Protein AF-A0A231GUL0-F1 (afdb_monomer)

Sequence (137 aa):
MRSQREQYVEVINELDRVGQAPTAAELEPLCERTARLDDELTAVTDRGERHELDKLSREANTLLRNAYARGRIALDVADAARAREIHDALYPNHLSPHRLPTNNHPERGGPINAFALAARREREELERPGPWDGFDR

Secondary structure (DSSP, 8-state):
---HHHHHHHHHHHHHH--SS--HHHHHHHHHHHHHHHHHHHT---HHHHHHHHHHHHHHHHHHHHHHHHHHHHHHHHHHHHHHHHHHHH-TTSPPP-PPPP--PPPTT--HHHHHHHHHHHHHHHSS---------

Organism: NCBI:txid85688

Foldseek 3Di:
DDDLVVLLVVLLVLLVVQDQADDPVSLVVSLVSLVVSVVVLVVDPDPVVSVVSVVSSVSSVVSSLVSVVSNVQVVLVVVLVVQQVVCCVVPVPDDGDDDDRPPPPPDPDDDVVVVVVVVVVVVVVVPPPDPPPDDDD

Mean predicted aligned error: 12.35 Å

pLDDT: mean 75.82, std 19.48, range [35.62, 96.06]

Nearest PDB structures (foldseek):
  5t2a-assembly1_i  TM=3.191E-01  e=3.077E+00  Leishmania donovani

Solvent-accessible surface area (backbone atoms only — not comparable to full-atom values): 8244 Å² total; per-residue (Å²): 135,83,53,73,65,58,53,44,52,49,52,36,57,50,53,72,68,53,62,76,64,45,50,69,82,71,44,49,65,54,51,54,52,50,51,53,52,55,58,55,50,72,72,52,78,52,66,68,61,37,52,57,47,52,52,46,50,54,51,37,54,50,47,50,52,53,46,51,53,33,18,50,52,45,50,50,52,49,52,52,50,52,53,34,56,53,42,39,73,76,35,77,91,50,84,64,80,85,73,72,79,75,86,77,68,78,72,97,78,71,63,67,67,59,53,56,50,45,57,51,47,53,51,52,59,72,67,42,80,69,85,80,76,82,84,85,135

Structure (mmCIF, N/CA/C/O backbone):
data_AF-A0A231GUL0-F1
#
_entry.id   AF-A0A231GUL0-F1
#
loop_
_atom_site.group_PDB
_atom_site.id
_atom_site.type_symbol
_atom_site.label_atom_id
_atom_site.label_alt_id
_atom_site.label_comp_id
_atom_site.label_asym_id
_atom_site.label_entity_id
_atom_site.label_seq_id
_atom_site.pdbx_PDB_ins_code
_atom_site.Cartn_x
_atom_site.Cartn_y
_atom_site.Cartn_z
_atom_site.occupancy
_atom_site.B_iso_or_equiv
_atom_site.auth_seq_id
_atom_site.auth_comp_id
_atom_site.auth_asym_id
_atom_site.auth_atom_id
_atom_site.pdbx_PDB_model_num
ATOM 1 N N . MET A 1 1 ? -20.357 11.978 10.701 1.00 62.34 1 MET A N 1
ATOM 2 C CA . MET A 1 1 ? -18.972 11.457 10.643 1.00 62.34 1 MET A CA 1
ATOM 3 C C . MET A 1 1 ? -19.063 9.966 10.364 1.00 62.34 1 MET A C 1
ATOM 5 O O . MET A 1 1 ? -19.974 9.353 10.905 1.00 62.34 1 MET A O 1
ATOM 9 N N . ARG A 1 2 ? -18.221 9.418 9.479 1.00 79.81 2 ARG A N 1
ATOM 10 C CA . ARG A 1 2 ? -18.205 7.973 9.181 1.00 79.81 2 ARG A CA 1
ATOM 11 C C . ARG A 1 2 ? -17.514 7.225 10.320 1.00 79.81 2 ARG A C 1
ATOM 13 O O . ARG A 1 2 ? -16.606 7.783 10.936 1.00 79.81 2 ARG A O 1
ATOM 20 N N . SER A 1 3 ? -17.920 5.990 10.586 1.00 91.25 3 SER A N 1
ATOM 21 C CA . SER A 1 3 ? -17.253 5.148 11.585 1.00 91.25 3 SER A CA 1
ATOM 22 C C . SER A 1 3 ? -15.842 4.763 11.127 1.00 91.25 3 SER A C 1
ATOM 24 O O . SER A 1 3 ? -15.564 4.691 9.929 1.00 91.25 3 SER A O 1
ATOM 26 N N . GLN A 1 4 ? -14.934 4.500 12.070 1.00 91.62 4 GLN A N 1
ATOM 27 C CA . GLN A 1 4 ? -13.567 4.061 11.753 1.00 91.62 4 GLN A CA 1
ATOM 28 C C . GLN A 1 4 ? -13.570 2.746 10.954 1.00 91.62 4 GLN A C 1
ATOM 30 O O . GLN A 1 4 ? -12.799 2.571 10.015 1.00 91.62 4 GLN A O 1
ATOM 35 N N . ARG A 1 5 ? -14.521 1.855 11.262 1.00 93.69 5 ARG A N 1
ATOM 36 C CA . ARG A 1 5 ? -14.763 0.614 10.520 1.00 93.69 5 ARG A CA 1
ATOM 37 C C . ARG A 1 5 ? -15.070 0.866 9.044 1.00 93.69 5 ARG A C 1
ATOM 39 O O . ARG A 1 5 ? -14.469 0.233 8.184 1.00 93.69 5 ARG A O 1
ATOM 46 N N . GLU A 1 6 ? -16.000 1.773 8.748 1.00 94.81 6 GLU A N 1
ATOM 47 C CA . GLU A 1 6 ? -16.353 2.121 7.364 1.00 94.81 6 GLU A 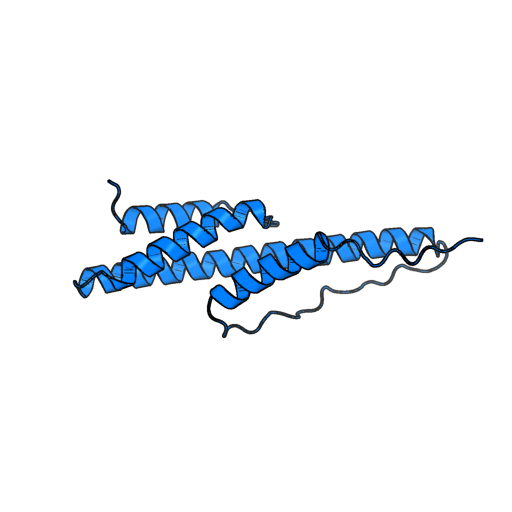CA 1
ATOM 48 C C . GLU A 1 6 ? -15.159 2.712 6.612 1.00 94.81 6 GLU A C 1
ATOM 50 O O . GLU A 1 6 ? -14.972 2.404 5.439 1.00 94.81 6 GLU A O 1
ATOM 55 N N . GLN A 1 7 ? -14.327 3.506 7.292 1.00 95.25 7 GLN A N 1
ATOM 56 C CA . GLN A 1 7 ? -13.124 4.086 6.693 1.00 95.25 7 GLN A CA 1
ATOM 57 C C . GLN A 1 7 ? -12.082 3.015 6.336 1.00 95.25 7 GLN A C 1
ATOM 59 O O . GLN A 1 7 ? -11.533 3.056 5.238 1.00 95.25 7 GLN A O 1
ATOM 64 N N . TYR A 1 8 ? -11.850 2.016 7.197 1.00 95.06 8 TYR A N 1
ATOM 65 C CA . TYR A 1 8 ? -10.987 0.884 6.834 1.00 95.06 8 TYR A CA 1
ATOM 66 C C . TYR A 1 8 ? -11.541 0.089 5.648 1.00 95.06 8 TYR A C 1
ATOM 68 O O . TYR A 1 8 ? -10.793 -0.262 4.740 1.00 95.06 8 TYR A O 1
ATOM 76 N N . VAL A 1 9 ? -12.849 -0.179 5.632 1.00 95.69 9 VAL A N 1
ATOM 77 C CA . VAL A 1 9 ? -13.498 -0.905 4.528 1.00 95.69 9 VAL A CA 1
ATOM 78 C C . VAL A 1 9 ? -13.368 -0.140 3.207 1.00 95.69 9 VAL A C 1
ATOM 80 O O . VAL A 1 9 ? -13.145 -0.744 2.161 1.00 95.69 9 VAL A O 1
ATOM 83 N N . GLU A 1 10 ? -13.478 1.185 3.227 1.00 96.06 10 GLU A N 1
ATOM 84 C CA . GLU A 1 10 ? -13.255 2.034 2.053 1.00 96.06 10 GLU A CA 1
ATOM 85 C C . GLU A 1 10 ? -11.809 1.944 1.551 1.00 96.06 10 GLU A C 1
ATOM 87 O O . GLU A 1 10 ? -11.597 1.695 0.365 1.00 96.06 10 GLU A O 1
ATOM 92 N N . VAL A 1 11 ? -10.824 2.038 2.450 1.00 94.94 11 VAL A N 1
ATOM 93 C CA . VAL A 1 11 ? -9.402 1.868 2.111 1.00 94.94 11 VAL A CA 1
ATOM 94 C C . VAL A 1 11 ? -9.135 0.496 1.485 1.00 94.94 11 VAL A C 1
ATOM 96 O O . VAL A 1 11 ? -8.462 0.422 0.460 1.00 94.94 11 VAL A O 1
ATOM 99 N N . ILE A 1 12 ? -9.685 -0.577 2.060 1.00 95.12 12 ILE A N 1
ATOM 100 C CA . ILE A 1 12 ? -9.565 -1.945 1.530 1.00 95.12 12 ILE A CA 1
ATOM 101 C C . ILE A 1 12 ? -10.147 -2.027 0.115 1.00 95.12 12 ILE A C 1
ATOM 103 O O . ILE A 1 12 ? -9.470 -2.472 -0.808 1.00 95.12 12 ILE A O 1
ATOM 107 N N . ASN A 1 13 ? -11.367 -1.522 -0.082 1.00 95.31 13 ASN A N 1
ATOM 108 C CA . ASN A 1 13 ? -12.020 -1.525 -1.391 1.00 95.31 13 ASN A CA 1
ATOM 109 C C . ASN A 1 13 ? -11.251 -0.713 -2.440 1.00 95.31 13 ASN A C 1
ATOM 111 O O . ASN A 1 13 ? -11.258 -1.060 -3.621 1.00 95.31 13 ASN A O 1
ATOM 115 N N . GLU A 1 14 ? -10.631 0.395 -2.040 1.00 94.19 14 GLU A N 1
ATOM 116 C CA . GLU A 1 14 ? -9.782 1.178 -2.932 1.00 94.19 14 GLU A CA 1
ATOM 117 C C . GLU A 1 14 ? -8.504 0.417 -3.284 1.00 94.19 14 GLU A C 1
ATOM 119 O O . GLU A 1 14 ? -8.177 0.331 -4.465 1.00 94.19 14 GLU A O 1
ATOM 124 N N . LEU A 1 15 ? -7.840 -0.209 -2.308 1.00 91.31 15 LEU A N 1
ATOM 125 C CA . LEU A 1 15 ? -6.649 -1.035 -2.530 1.00 91.31 15 LEU A CA 1
ATOM 126 C C . LEU A 1 15 ? -6.913 -2.239 -3.440 1.00 91.31 15 LEU A C 1
ATOM 128 O O . LEU A 1 15 ? -6.060 -2.576 -4.260 1.00 91.31 15 LEU A O 1
ATOM 132 N N . ASP A 1 16 ? -8.092 -2.850 -3.357 1.00 89.94 16 ASP A N 1
ATOM 133 C CA . ASP A 1 16 ? -8.497 -3.937 -4.256 1.00 89.94 16 ASP A CA 1
ATOM 134 C C . ASP A 1 16 ? -8.687 -3.473 -5.704 1.00 89.94 16 ASP A C 1
ATOM 136 O O . ASP A 1 16 ? -8.494 -4.242 -6.648 1.00 89.94 16 ASP A O 1
ATOM 140 N N . ARG A 1 17 ? -9.040 -2.200 -5.906 1.00 91.62 17 ARG A N 1
ATOM 141 C CA . ARG A 1 17 ? -9.177 -1.598 -7.242 1.00 91.62 17 ARG A CA 1
ATOM 142 C C . ARG A 1 17 ? -7.847 -1.135 -7.817 1.00 91.62 17 ARG A C 1
ATOM 144 O O . ARG A 1 17 ? -7.777 -0.840 -9.011 1.00 91.62 17 ARG A O 1
ATOM 151 N N . VAL A 1 18 ? -6.797 -1.084 -7.001 1.00 88.38 18 VAL A N 1
ATOM 152 C CA . VAL A 1 18 ? -5.457 -0.742 -7.460 1.00 88.38 18 VAL A CA 1
ATOM 153 C C . VAL A 1 18 ? -4.940 -1.848 -8.390 1.00 88.38 18 VAL A C 1
ATOM 155 O O . VAL A 1 18 ? -4.802 -3.019 -8.010 1.00 88.38 18 VAL A O 1
ATOM 158 N N . GLY A 1 19 ? -4.660 -1.451 -9.635 1.00 84.19 19 GLY A N 1
ATOM 159 C CA . GLY A 1 19 ? -4.254 -2.329 -10.730 1.00 84.19 19 GLY A CA 1
ATOM 160 C C . GLY A 1 19 ? -2.906 -3.032 -10.527 1.00 84.19 19 GLY A C 1
ATOM 161 O O . GLY A 1 19 ? -2.319 -3.039 -9.449 1.00 84.19 19 GLY A O 1
ATOM 162 N N . GLN A 1 20 ? -2.402 -3.672 -11.586 1.00 82.38 20 GLN A N 1
ATOM 163 C CA . GLN A 1 20 ? -1.183 -4.497 -11.519 1.00 82.38 20 GLN A CA 1
ATOM 164 C C . GLN A 1 20 ? 0.128 -3.698 -11.510 1.00 82.38 20 GLN A C 1
ATOM 166 O O . GLN A 1 20 ? 1.157 -4.244 -11.128 1.00 82.38 20 GLN A O 1
ATOM 171 N N . ALA A 1 21 ? 0.098 -2.427 -11.907 1.00 85.38 21 ALA A N 1
ATOM 172 C CA . ALA A 1 21 ? 1.266 -1.549 -11.940 1.00 85.38 21 ALA A CA 1
ATOM 173 C C . ALA A 1 21 ? 0.950 -0.216 -11.243 1.00 85.38 21 ALA A C 1
ATOM 175 O O . ALA A 1 21 ? 0.864 0.813 -11.911 1.00 85.38 21 ALA A O 1
ATOM 176 N N . PRO A 1 22 ? 0.698 -0.232 -9.923 1.00 86.25 22 PRO A N 1
ATOM 177 C CA . PRO A 1 22 ? 0.396 0.990 -9.201 1.00 86.25 22 PRO A CA 1
ATOM 178 C C . PRO A 1 22 ? 1.586 1.928 -9.134 1.00 86.25 22 PRO A C 1
ATOM 180 O O . PRO A 1 22 ? 2.724 1.508 -8.914 1.00 86.25 22 PRO A O 1
ATOM 183 N N . THR A 1 23 ? 1.289 3.210 -9.256 1.00 85.75 23 THR A N 1
ATOM 184 C CA . THR A 1 23 ? 2.251 4.289 -9.070 1.00 85.75 23 THR A CA 1
ATOM 185 C C . THR A 1 23 ? 2.327 4.708 -7.604 1.00 85.75 23 THR A C 1
ATOM 187 O O . THR A 1 23 ? 1.383 4.539 -6.831 1.00 85.75 23 THR A O 1
ATOM 190 N N . ALA A 1 24 ? 3.448 5.318 -7.212 1.00 81.69 24 ALA A N 1
ATOM 191 C CA . ALA A 1 24 ? 3.595 5.880 -5.870 1.00 81.69 24 ALA A CA 1
ATOM 192 C C . ALA A 1 24 ? 2.509 6.927 -5.559 1.00 81.69 24 ALA A C 1
ATOM 194 O O . ALA A 1 24 ? 1.977 6.935 -4.454 1.00 81.69 24 ALA A O 1
ATOM 195 N N . ALA A 1 25 ? 2.125 7.742 -6.548 1.00 84.56 25 ALA A N 1
ATOM 196 C CA . ALA A 1 25 ? 1.091 8.768 -6.403 1.00 84.56 25 ALA A CA 1
ATOM 197 C C . ALA A 1 25 ? -0.306 8.185 -6.118 1.00 84.56 25 ALA A C 1
ATOM 199 O O . ALA A 1 25 ? -1.101 8.807 -5.419 1.00 84.56 25 ALA A O 1
ATOM 200 N N . GLU A 1 26 ? -0.609 6.989 -6.630 1.00 87.12 26 GLU A N 1
ATOM 201 C CA . GLU A 1 26 ? -1.866 6.291 -6.330 1.00 87.12 26 GLU A CA 1
ATOM 202 C C . GLU A 1 26 ? -1.857 5.662 -4.929 1.00 87.12 26 GLU A C 1
ATOM 204 O O . GLU A 1 26 ? -2.902 5.578 -4.287 1.00 87.12 26 GLU A O 1
ATOM 209 N N . LEU A 1 27 ? -0.691 5.226 -4.441 1.00 88.81 27 LEU A N 1
ATOM 210 C CA . LEU A 1 27 ? -0.558 4.551 -3.145 1.00 88.81 27 LEU A CA 1
ATOM 211 C C . LEU A 1 27 ? -0.376 5.512 -1.966 1.00 88.81 27 LEU A C 1
ATOM 213 O O . LEU A 1 27 ? -0.846 5.207 -0.872 1.00 88.81 27 LEU A O 1
ATOM 217 N N . GLU A 1 28 ? 0.274 6.658 -2.167 1.00 88.62 28 GLU A N 1
ATOM 218 C CA . GLU A 1 28 ? 0.540 7.678 -1.140 1.00 88.62 28 GLU A CA 1
ATOM 219 C C . GLU A 1 28 ? -0.711 8.065 -0.322 1.00 88.62 28 GLU A C 1
ATOM 221 O O . GLU A 1 28 ? -0.685 7.890 0.901 1.00 88.62 28 GLU A O 1
ATOM 226 N N . PRO A 1 29 ? -1.853 8.455 -0.928 1.00 90.00 29 PRO A N 1
ATOM 227 C CA . PRO A 1 29 ? -3.048 8.797 -0.153 1.00 90.00 29 PRO A CA 1
ATOM 228 C C . PRO A 1 29 ? -3.651 7.591 0.589 1.00 90.00 29 PRO A C 1
ATOM 230 O O . PRO A 1 29 ? -4.284 7.747 1.636 1.00 90.00 29 PRO A O 1
ATOM 233 N N . LEU A 1 30 ? -3.468 6.367 0.082 1.00 91.81 30 LEU A N 1
ATOM 234 C CA . LEU A 1 30 ? -3.932 5.144 0.748 1.00 91.81 30 LEU A CA 1
ATOM 235 C C . LEU A 1 30 ? -3.072 4.842 1.982 1.00 91.81 30 LEU A C 1
ATOM 237 O O . LEU A 1 30 ? -3.615 4.511 3.039 1.00 91.81 30 LEU A O 1
ATOM 241 N N . CYS A 1 31 ? -1.753 5.013 1.866 1.00 90.12 31 CYS A N 1
ATOM 242 C CA . CYS A 1 31 ? -0.805 4.899 2.972 1.00 90.12 31 CYS A CA 1
ATOM 243 C C . CYS A 1 31 ? -1.138 5.886 4.093 1.00 90.12 31 CYS A C 1
ATOM 245 O O . CYS A 1 31 ? -1.273 5.476 5.243 1.00 90.12 31 CYS A O 1
ATOM 247 N N . GLU A 1 32 ? -1.310 7.168 3.765 1.00 91.62 32 GLU A N 1
ATOM 248 C CA . GLU A 1 32 ? -1.587 8.216 4.754 1.00 91.62 32 GLU A CA 1
ATOM 249 C C . GLU A 1 32 ? -2.892 7.969 5.510 1.00 91.62 32 GLU A C 1
ATOM 251 O O . GLU A 1 32 ? -2.936 8.073 6.737 1.00 91.62 32 GLU A O 1
ATOM 256 N N . ARG A 1 33 ? -3.962 7.591 4.799 1.00 93.38 33 ARG A N 1
ATOM 257 C CA . ARG A 1 33 ? -5.243 7.271 5.44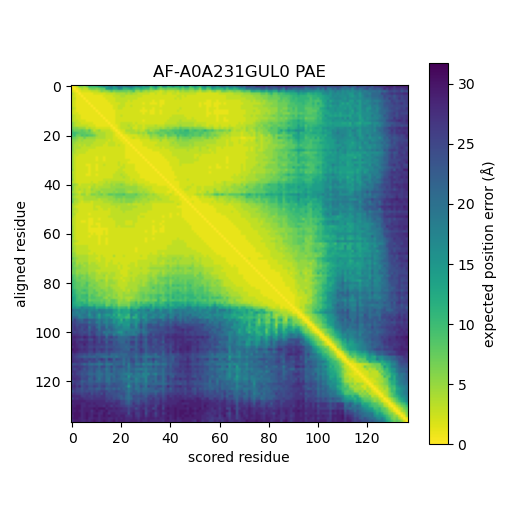3 1.00 93.38 33 ARG A CA 1
ATOM 258 C C . ARG A 1 33 ? -5.133 6.052 6.346 1.00 93.38 33 ARG A C 1
ATOM 260 O O . ARG A 1 33 ? -5.669 6.086 7.446 1.00 93.38 33 ARG A O 1
ATOM 267 N N . THR A 1 34 ? -4.435 5.005 5.909 1.00 91.31 34 THR A N 1
ATOM 268 C CA . THR A 1 34 ? -4.244 3.796 6.727 1.00 91.31 34 THR A CA 1
ATOM 269 C C . THR A 1 34 ? -3.441 4.116 7.984 1.00 91.31 34 THR A C 1
ATOM 271 O O . THR A 1 34 ? -3.860 3.741 9.071 1.00 91.31 34 THR A O 1
ATOM 274 N N . ALA A 1 35 ? -2.364 4.899 7.863 1.00 90.75 35 ALA A N 1
ATOM 275 C CA . ALA A 1 35 ? -1.570 5.343 9.006 1.00 90.75 35 ALA A CA 1
ATOM 276 C C . ALA A 1 35 ? -2.402 6.167 10.000 1.00 90.75 35 ALA A C 1
ATOM 278 O O . ALA A 1 35 ? -2.367 5.901 11.198 1.00 90.75 35 ALA A O 1
ATOM 279 N N . ARG A 1 36 ? -3.225 7.107 9.511 1.00 94.00 36 ARG A N 1
ATOM 280 C CA . ARG A 1 36 ? -4.125 7.882 10.377 1.00 94.00 36 ARG A CA 1
ATOM 281 C C . ARG A 1 36 ? -5.122 6.985 11.114 1.00 94.00 36 ARG A C 1
ATOM 283 O O . ARG A 1 36 ? -5.357 7.177 12.303 1.00 94.00 36 ARG A O 1
ATOM 290 N N . LEU A 1 37 ? -5.708 6.009 10.421 1.00 92.25 37 LEU A N 1
ATOM 291 C CA . LEU A 1 37 ? -6.650 5.070 11.028 1.00 92.25 37 LEU A CA 1
ATOM 292 C C . LEU A 1 37 ? -5.972 4.141 12.045 1.00 92.25 37 LEU A C 1
ATOM 294 O O . LEU A 1 37 ? -6.603 3.791 13.046 1.00 92.25 37 LEU A O 1
ATOM 298 N N . ASP A 1 38 ? -4.719 3.752 11.810 1.00 91.62 38 ASP A N 1
ATOM 299 C CA . ASP A 1 38 ? -3.911 2.953 12.736 1.00 91.62 38 ASP A CA 1
ATOM 300 C C . ASP A 1 38 ? -3.563 3.761 13.999 1.00 91.62 38 ASP A C 1
ATOM 302 O O . ASP A 1 38 ? -3.648 3.239 15.113 1.00 91.62 38 ASP A O 1
ATOM 306 N N . ASP A 1 39 ? -3.261 5.054 13.857 1.00 91.06 39 ASP A N 1
ATOM 307 C CA . ASP A 1 39 ? -3.056 5.958 14.993 1.00 91.06 39 ASP A CA 1
ATOM 308 C C . ASP A 1 39 ? -4.348 6.118 15.811 1.00 91.06 39 ASP A C 1
ATOM 310 O O . ASP A 1 39 ? -4.338 5.967 17.036 1.00 91.06 39 ASP A O 1
ATOM 314 N N . GLU A 1 40 ? -5.487 6.342 15.147 1.00 91.75 40 GLU A N 1
ATOM 315 C CA . GLU A 1 40 ? -6.808 6.430 15.787 1.00 91.75 40 GLU A CA 1
ATOM 316 C C . GLU A 1 40 ? -7.179 5.126 16.522 1.00 91.75 40 GLU A C 1
ATOM 318 O O . GLU A 1 40 ? -7.773 5.166 17.601 1.00 91.75 40 GLU A O 1
ATOM 323 N N . LEU A 1 41 ? -6.782 3.959 15.996 1.00 90.19 41 LEU A N 1
ATOM 324 C CA . LEU A 1 41 ? -7.026 2.650 16.617 1.00 90.19 41 LEU A CA 1
ATOM 325 C C . LEU A 1 41 ? -6.388 2.538 18.008 1.00 90.19 41 LEU A C 1
ATOM 327 O O . LEU A 1 41 ? -6.929 1.864 18.887 1.00 90.19 41 LEU A O 1
ATOM 331 N N . THR A 1 42 ? -5.254 3.206 18.238 1.00 89.00 42 THR A N 1
ATOM 332 C CA . THR A 1 42 ? -4.579 3.179 19.546 1.00 89.00 42 THR A CA 1
ATOM 333 C C . THR A 1 42 ? -5.406 3.827 20.657 1.00 89.00 42 THR A C 1
ATOM 335 O O . THR A 1 42 ? -5.254 3.450 21.822 1.00 89.00 42 THR A O 1
ATOM 338 N N . ALA A 1 43 ? -6.312 4.742 20.301 1.00 91.56 43 ALA A N 1
ATOM 339 C CA . ALA A 1 43 ? -7.193 5.440 21.230 1.00 91.56 43 ALA A CA 1
ATOM 340 C C . ALA A 1 43 ? -8.464 4.644 21.588 1.00 91.56 43 ALA A C 1
ATOM 342 O O . ALA A 1 43 ? -9.177 5.022 22.520 1.00 91.56 43 ALA A O 1
ATOM 343 N N . VAL A 1 44 ? -8.754 3.538 20.891 1.00 91.31 44 VAL A N 1
ATOM 344 C CA . VAL A 1 44 ? -9.943 2.710 21.143 1.00 91.31 44 VAL A CA 1
ATOM 345 C C . VAL A 1 44 ? -9.747 1.876 22.411 1.00 91.31 44 VAL A C 1
ATOM 347 O O . VAL A 1 44 ? -8.848 1.033 22.505 1.00 91.31 44 VAL A O 1
ATOM 350 N N . THR A 1 45 ? -10.603 2.110 23.406 1.00 89.88 45 THR A N 1
ATOM 351 C CA . THR A 1 45 ? -10.535 1.455 24.721 1.00 89.88 45 THR A CA 1
ATOM 352 C C . THR A 1 45 ? -11.390 0.195 24.811 1.00 89.88 45 THR A C 1
ATOM 354 O O . THR A 1 45 ? -11.045 -0.712 25.572 1.00 89.88 45 THR A O 1
ATOM 357 N N . ASP A 1 46 ? -12.469 0.101 24.027 1.00 95.31 46 ASP A N 1
ATOM 358 C CA . ASP A 1 46 ? -13.285 -1.108 23.973 1.00 95.31 46 ASP A CA 1
ATOM 359 C C . ASP A 1 46 ? -12.514 -2.250 23.303 1.00 95.31 46 ASP A C 1
ATOM 361 O O . ASP A 1 46 ? -12.019 -2.140 22.180 1.00 95.31 46 ASP A O 1
ATOM 365 N N . ARG A 1 47 ? -12.399 -3.379 24.007 1.00 92.44 47 ARG A N 1
ATOM 366 C CA . ARG A 1 47 ? -11.585 -4.510 23.552 1.00 92.44 47 ARG A CA 1
ATOM 367 C C . ARG A 1 47 ? -12.193 -5.216 22.341 1.00 92.44 47 ARG A C 1
ATOM 369 O O . ARG A 1 47 ? -11.435 -5.719 21.512 1.00 92.44 47 ARG A O 1
ATOM 376 N N . GLY A 1 48 ? -13.520 -5.306 22.268 1.00 93.06 48 GLY A N 1
ATOM 377 C CA . GLY A 1 48 ? -14.216 -5.988 21.178 1.00 93.06 48 GLY A CA 1
ATOM 378 C C . GLY A 1 48 ? -14.101 -5.194 19.884 1.00 93.06 48 GLY A C 1
ATOM 379 O O . GLY A 1 48 ? -13.654 -5.722 18.868 1.00 93.06 48 GLY A O 1
ATOM 380 N N . GLU A 1 49 ? -14.409 -3.905 19.953 1.00 92.62 49 GLU A N 1
ATOM 381 C CA . GLU A 1 49 ? -14.270 -2.958 18.853 1.00 92.62 49 GLU A CA 1
ATOM 382 C C . GLU A 1 49 ? -12.821 -2.866 18.377 1.00 92.62 49 GLU A C 1
ATOM 384 O O . GLU A 1 49 ? -12.551 -3.027 17.186 1.00 92.62 49 GLU A O 1
ATOM 389 N N . ARG A 1 50 ? -11.867 -2.716 19.303 1.00 93.19 50 ARG A N 1
ATOM 390 C CA . ARG A 1 50 ? -10.442 -2.692 18.965 1.00 93.19 50 ARG A CA 1
ATOM 391 C C . ARG A 1 50 ? -9.998 -3.965 18.253 1.00 93.19 50 ARG A C 1
ATOM 393 O O . ARG A 1 50 ? -9.203 -3.884 17.325 1.00 93.19 50 ARG A O 1
ATOM 400 N N . HIS A 1 51 ? -10.489 -5.134 18.665 1.00 93.75 51 HIS A N 1
ATOM 401 C CA . HIS A 1 51 ? -10.137 -6.393 18.011 1.00 93.75 51 HIS A CA 1
ATOM 402 C C . HIS A 1 51 ? -10.653 -6.469 16.569 1.00 93.75 51 HIS A C 1
ATOM 404 O O . HIS A 1 51 ? -9.934 -6.938 15.688 1.00 93.75 51 HIS A O 1
ATOM 410 N N . GLU A 1 52 ? -11.876 -6.006 16.314 1.00 94.19 52 GLU A N 1
ATOM 411 C CA . GLU A 1 52 ? -12.437 -5.975 14.960 1.00 94.19 52 GLU A CA 1
ATOM 412 C C . GLU A 1 52 ? -11.718 -4.960 14.064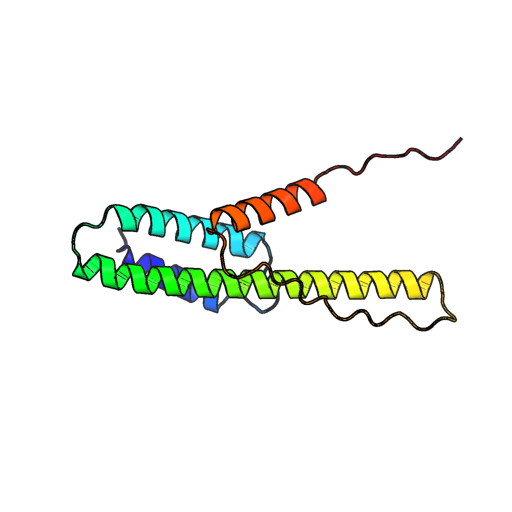 1.00 94.19 52 GLU A C 1
ATOM 414 O O . GLU A 1 52 ? -11.404 -5.264 12.913 1.00 94.19 52 GLU A O 1
ATOM 419 N N . LEU A 1 53 ? -11.383 -3.783 14.592 1.00 93.38 53 LEU A N 1
ATOM 420 C CA . LEU A 1 53 ? -10.613 -2.784 13.853 1.00 93.38 53 LEU A CA 1
ATOM 421 C C . LEU A 1 53 ? -9.166 -3.235 13.595 1.00 93.38 53 LEU A C 1
ATOM 423 O O . LEU A 1 53 ? -8.643 -2.986 12.514 1.00 93.38 53 LEU A O 1
ATOM 427 N N . ASP A 1 54 ? -8.539 -3.963 14.524 1.00 93.75 54 ASP A N 1
ATOM 428 C CA . ASP A 1 54 ? -7.199 -4.541 14.335 1.00 93.75 54 ASP A CA 1
ATOM 429 C C . ASP A 1 54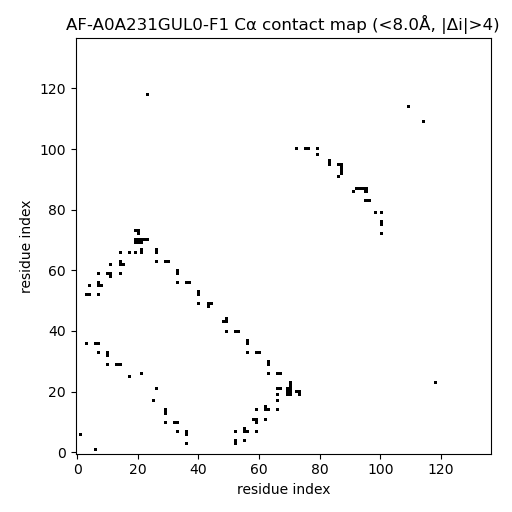 ? -7.169 -5.560 13.181 1.00 93.75 54 ASP A C 1
ATOM 431 O O . ASP A 1 54 ? -6.202 -5.616 12.422 1.00 93.75 54 ASP A O 1
ATOM 435 N N . LYS A 1 55 ? -8.245 -6.337 12.982 1.00 95.81 55 LYS A N 1
ATOM 436 C CA . LYS A 1 55 ? -8.361 -7.227 11.811 1.00 95.81 55 LYS A CA 1
ATOM 437 C C . LYS A 1 55 ? -8.371 -6.435 10.506 1.00 95.81 55 LYS A C 1
ATOM 439 O O . LYS A 1 55 ? -7.621 -6.772 9.593 1.00 95.81 55 LYS A O 1
ATOM 444 N N . LEU A 1 56 ? -9.187 -5.384 10.442 1.00 94.62 56 LEU A N 1
ATOM 445 C CA . LEU A 1 56 ? -9.310 -4.541 9.252 1.00 94.62 56 LEU A CA 1
ATOM 446 C C . LEU A 1 56 ? -8.016 -3.775 8.957 1.00 94.62 56 LEU A C 1
ATOM 448 O O . LEU A 1 56 ? -7.590 -3.713 7.807 1.00 94.62 56 LEU A O 1
ATOM 452 N N . SER A 1 57 ? -7.344 -3.271 9.994 1.00 92.81 57 SER A N 1
ATOM 453 C CA . SER A 1 57 ? -6.014 -2.667 9.884 1.00 92.81 57 SER A CA 1
ATOM 454 C C . SER A 1 57 ? -5.007 -3.637 9.263 1.00 92.81 57 SER A C 1
ATOM 456 O O . SER A 1 57 ? -4.317 -3.297 8.299 1.00 92.81 57 SER A O 1
ATOM 458 N N . ARG A 1 58 ? -4.938 -4.883 9.751 1.00 93.44 58 ARG A N 1
ATOM 459 C CA . ARG A 1 58 ? -4.027 -5.901 9.198 1.00 93.44 58 ARG A CA 1
ATOM 460 C C . ARG A 1 58 ? -4.327 -6.232 7.741 1.00 93.44 58 ARG A C 1
ATOM 462 O O . ARG A 1 58 ? -3.393 -6.446 6.966 1.00 93.44 58 ARG A O 1
ATOM 469 N N . GLU A 1 59 ? -5.601 -6.300 7.378 1.00 94.06 59 GLU A N 1
ATOM 470 C CA . GLU A 1 59 ? -6.037 -6.557 6.007 1.00 94.06 59 GLU A CA 1
ATOM 471 C C . GLU A 1 59 ? -5.625 -5.415 5.071 1.00 94.06 59 GLU A C 1
ATOM 473 O O . GLU A 1 59 ? -4.895 -5.657 4.107 1.00 94.06 59 GLU A O 1
ATOM 478 N N . ALA A 1 60 ? -5.967 -4.169 5.417 1.00 91.62 60 ALA A N 1
ATOM 479 C CA . ALA A 1 60 ? -5.567 -2.978 4.668 1.00 91.62 60 ALA A CA 1
ATOM 480 C C . ALA A 1 60 ? -4.042 -2.909 4.488 1.00 91.62 60 ALA A C 1
ATOM 482 O O . ALA A 1 60 ? -3.541 -2.758 3.373 1.00 91.62 60 ALA A O 1
ATOM 483 N N . ASN A 1 61 ? -3.286 -3.125 5.567 1.00 89.94 61 ASN A N 1
ATOM 484 C CA . ASN A 1 61 ? -1.825 -3.122 5.544 1.00 89.94 61 ASN A CA 1
ATOM 485 C C . ASN A 1 61 ? -1.229 -4.252 4.685 1.00 89.94 61 ASN A C 1
ATOM 487 O O . ASN A 1 61 ? -0.192 -4.074 4.039 1.00 89.94 61 ASN A O 1
ATOM 491 N N . THR A 1 62 ? -1.875 -5.417 4.640 1.00 90.69 62 THR A N 1
ATOM 492 C CA . THR A 1 62 ? -1.457 -6.529 3.773 1.00 90.69 62 THR A CA 1
ATOM 493 C C . THR A 1 62 ? -1.669 -6.183 2.301 1.00 90.69 62 THR A C 1
ATOM 495 O O . THR A 1 62 ? -0.764 -6.386 1.487 1.00 90.69 62 THR A O 1
ATOM 498 N N . LEU A 1 63 ? -2.827 -5.618 1.956 1.00 91.50 63 LEU A N 1
ATOM 499 C CA . LEU A 1 63 ? -3.134 -5.191 0.591 1.00 91.50 63 LEU A CA 1
ATOM 500 C C . LEU A 1 63 ? -2.203 -4.068 0.120 1.00 91.50 63 LEU A C 1
ATOM 502 O O . LEU A 1 63 ? -1.670 -4.147 -0.987 1.00 91.50 63 LEU A O 1
ATOM 506 N N . LEU A 1 64 ? -1.914 -3.092 0.983 1.00 90.25 64 LEU A N 1
ATOM 507 C CA . LEU A 1 64 ? -0.936 -2.028 0.734 1.00 90.25 64 LEU A CA 1
ATOM 508 C C . LEU A 1 64 ? 0.448 -2.578 0.382 1.00 90.25 64 LEU A C 1
ATOM 510 O O . LEU A 1 64 ? 1.033 -2.201 -0.634 1.00 90.25 64 LEU A O 1
ATOM 514 N N . ARG A 1 65 ? 0.959 -3.523 1.178 1.00 89.31 65 ARG A N 1
ATOM 515 C CA . ARG A 1 65 ? 2.255 -4.174 0.915 1.00 89.31 65 ARG A CA 1
ATOM 516 C C . ARG A 1 65 ? 2.263 -4.916 -0.418 1.00 89.31 65 ARG A C 1
ATOM 518 O O . ARG A 1 65 ? 3.241 -4.833 -1.159 1.00 89.31 65 ARG A O 1
ATOM 525 N N . ASN A 1 66 ? 1.179 -5.619 -0.737 1.00 88.00 66 ASN A N 1
ATOM 526 C CA . ASN A 1 66 ? 1.051 -6.331 -2.006 1.00 88.00 66 ASN A CA 1
ATOM 527 C C . ASN A 1 66 ? 0.990 -5.366 -3.197 1.00 88.00 66 ASN A C 1
ATOM 529 O O . ASN A 1 66 ? 1.602 -5.628 -4.231 1.00 88.00 66 ASN A O 1
ATOM 533 N N . ALA A 1 67 ? 0.279 -4.245 -3.070 1.00 87.69 67 ALA A N 1
ATOM 534 C CA . ALA A 1 67 ? 0.240 -3.208 -4.094 1.00 87.69 67 ALA A CA 1
ATOM 535 C C . ALA A 1 67 ? 1.629 -2.591 -4.320 1.00 87.69 67 ALA A C 1
ATOM 537 O O . ALA A 1 67 ? 2.077 -2.519 -5.461 1.00 87.69 67 ALA A O 1
ATOM 538 N N . TYR A 1 68 ? 2.364 -2.270 -3.253 1.00 86.12 68 TYR A N 1
ATOM 539 C CA . TYR A 1 68 ? 3.735 -1.766 -3.363 1.00 86.12 68 TYR A CA 1
ATOM 540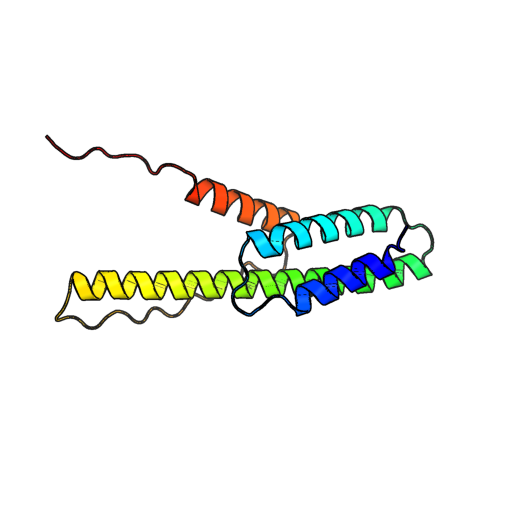 C C . TYR A 1 68 ? 4.670 -2.762 -4.064 1.00 86.12 68 TYR A C 1
ATOM 542 O O . TYR A 1 68 ? 5.415 -2.398 -4.972 1.00 86.12 68 TYR A O 1
ATOM 550 N N . ALA A 1 69 ? 4.602 -4.043 -3.686 1.00 85.50 69 ALA A N 1
ATOM 551 C CA . ALA A 1 69 ? 5.403 -5.090 -4.314 1.00 85.50 69 ALA A CA 1
ATOM 552 C C . ALA A 1 69 ? 5.122 -5.203 -5.822 1.00 85.50 69 ALA A C 1
ATOM 554 O O . ALA A 1 69 ? 6.062 -5.318 -6.607 1.00 85.50 69 ALA A O 1
ATOM 555 N N . ARG A 1 70 ? 3.848 -5.121 -6.228 1.00 87.50 70 ARG A N 1
ATOM 556 C CA . ARG A 1 70 ? 3.444 -5.100 -7.642 1.00 87.50 70 ARG A CA 1
ATOM 557 C C . ARG A 1 70 ? 3.998 -3.880 -8.381 1.00 87.50 70 ARG A C 1
ATOM 559 O O . ARG A 1 70 ? 4.577 -4.044 -9.450 1.00 87.50 70 ARG A O 1
ATOM 566 N N . GLY A 1 71 ? 3.884 -2.687 -7.793 1.00 83.12 71 GLY A N 1
ATOM 567 C CA . GLY A 1 71 ? 4.425 -1.453 -8.373 1.00 83.12 71 GLY A CA 1
ATOM 568 C C . GLY A 1 71 ? 5.933 -1.535 -8.601 1.00 83.12 71 GLY A C 1
ATOM 569 O O . GLY A 1 71 ? 6.418 -1.213 -9.683 1.00 83.12 71 GLY A O 1
ATOM 570 N N . ARG A 1 72 ? 6.678 -2.076 -7.632 1.00 84.50 72 ARG A N 1
ATOM 571 C CA . ARG A 1 72 ? 8.129 -2.236 -7.767 1.00 84.50 72 ARG A CA 1
ATOM 572 C C . ARG A 1 72 ? 8.522 -3.245 -8.846 1.00 84.50 72 ARG A C 1
ATOM 574 O O . ARG A 1 72 ? 9.427 -2.974 -9.622 1.00 84.50 72 ARG A O 1
ATOM 581 N N . ILE A 1 73 ? 7.803 -4.364 -8.952 1.00 84.38 73 ILE A N 1
ATOM 582 C CA . ILE A 1 73 ? 8.007 -5.324 -10.049 1.00 84.38 73 ILE A CA 1
ATOM 583 C C . ILE A 1 73 ? 7.761 -4.652 -11.407 1.00 84.38 73 ILE A C 1
ATOM 585 O O . ILE A 1 73 ? 8.512 -4.888 -12.350 1.00 84.38 73 ILE A O 1
ATOM 589 N N . ALA A 1 74 ? 6.730 -3.810 -11.521 1.00 80.62 74 ALA A N 1
ATOM 590 C CA . ALA A 1 74 ? 6.452 -3.085 -12.757 1.00 80.62 74 ALA A CA 1
ATOM 591 C C . ALA A 1 74 ? 7.592 -2.121 -13.137 1.00 80.62 74 ALA A C 1
ATOM 593 O O . ALA A 1 74 ? 7.961 -2.066 -14.310 1.00 80.62 74 ALA A O 1
ATOM 594 N N . LEU A 1 75 ? 8.186 -1.428 -12.157 1.00 80.44 75 LEU A N 1
ATOM 595 C CA . LEU A 1 75 ? 9.372 -0.588 -12.366 1.00 80.44 75 LEU A CA 1
ATOM 596 C C . LEU A 1 75 ? 10.583 -1.415 -12.815 1.00 80.44 75 LEU A C 1
ATOM 598 O O . LEU A 1 75 ? 11.168 -1.107 -13.849 1.00 80.44 75 LEU 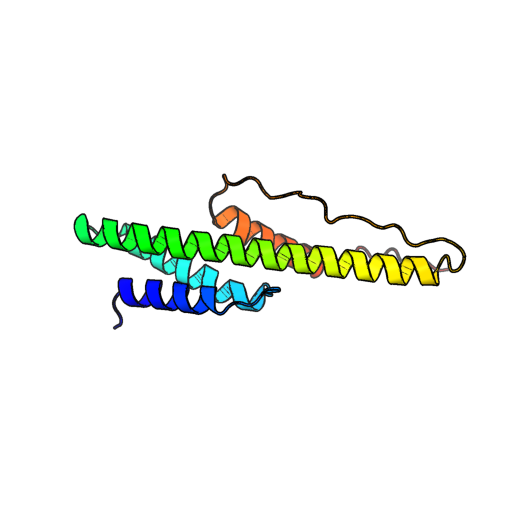A O 1
ATOM 602 N N . ASP A 1 76 ? 10.889 -2.519 -12.125 1.00 79.31 76 ASP A N 1
ATOM 603 C CA . ASP A 1 76 ? 12.004 -3.409 -12.484 1.00 79.31 76 ASP A CA 1
ATOM 604 C C . ASP A 1 76 ? 11.869 -3.935 -13.927 1.00 79.31 76 ASP A C 1
ATOM 606 O O . ASP A 1 76 ? 12.844 -4.028 -14.679 1.00 79.31 76 ASP A O 1
ATOM 610 N N . VAL A 1 77 ? 10.642 -4.277 -14.339 1.00 81.19 77 VAL A N 1
ATOM 611 C CA . VAL A 1 77 ? 10.341 -4.727 -15.705 1.00 81.19 77 VAL A CA 1
ATOM 612 C C . VAL A 1 77 ? 10.530 -3.597 -16.720 1.00 81.19 77 VAL A C 1
ATOM 614 O O . VAL A 1 77 ? 11.096 -3.845 -17.791 1.00 81.19 77 VAL A O 1
ATOM 617 N N . ALA A 1 78 ? 10.087 -2.378 -16.403 1.00 81.38 78 ALA A N 1
ATOM 618 C CA . ALA A 1 78 ? 10.254 -1.210 -17.265 1.00 81.38 78 ALA A CA 1
ATOM 619 C C . ALA A 1 78 ? 11.737 -0.844 -17.444 1.00 81.38 78 ALA A C 1
ATOM 621 O O . ALA A 1 78 ? 12.189 -0.643 -18.573 1.00 81.38 78 ALA A O 1
ATOM 622 N N . ASP A 1 79 ? 12.521 -0.861 -16.367 1.00 79.56 79 ASP A N 1
ATOM 623 C CA . ASP A 1 79 ? 13.962 -0.610 -16.414 1.00 79.56 79 ASP A CA 1
ATOM 624 C C . ASP A 1 79 ? 14.697 -1.685 -17.218 1.00 79.56 79 ASP A C 1
ATOM 626 O O . ASP A 1 79 ? 15.555 -1.376 -18.049 1.00 79.56 79 ASP A O 1
ATOM 630 N N . ALA A 1 80 ? 14.324 -2.956 -17.049 1.00 77.75 80 ALA A N 1
ATOM 631 C CA . ALA A 1 80 ? 14.875 -4.045 -17.847 1.00 77.75 80 ALA A CA 1
ATOM 632 C C . ALA A 1 80 ? 14.510 -3.926 -19.338 1.00 77.75 80 ALA A C 1
ATOM 634 O O . ALA A 1 80 ? 15.310 -4.294 -20.201 1.00 77.75 80 ALA A O 1
ATOM 635 N N . ALA A 1 81 ? 13.310 -3.444 -19.676 1.00 81.31 81 ALA A N 1
ATOM 636 C CA . ALA A 1 81 ? 12.930 -3.146 -21.058 1.00 81.31 81 ALA A CA 1
ATOM 637 C C . ALA A 1 81 ? 13.781 -2.005 -21.635 1.00 81.31 81 ALA A C 1
ATOM 639 O O . ALA A 1 81 ? 14.420 -2.192 -22.669 1.00 81.31 81 ALA A O 1
ATOM 640 N N . ARG A 1 82 ? 13.905 -0.887 -20.914 1.00 79.81 82 ARG A N 1
ATOM 641 C CA . ARG A 1 82 ? 14.723 0.259 -21.331 1.00 79.81 82 ARG A CA 1
ATOM 642 C C . ARG A 1 82 ? 16.200 -0.104 -21.505 1.00 79.81 82 ARG A C 1
ATOM 644 O O . ARG A 1 82 ? 16.838 0.317 -22.465 1.00 79.81 82 ARG A O 1
ATOM 651 N N . ALA A 1 83 ? 16.753 -0.915 -20.606 1.00 79.62 83 ALA A N 1
ATOM 652 C CA . ALA A 1 83 ? 18.130 -1.389 -20.711 1.00 79.62 83 ALA A CA 1
ATOM 653 C C . ALA A 1 83 ? 18.359 -2.244 -21.970 1.00 79.62 83 ALA A C 1
ATOM 655 O O . ALA A 1 83 ? 19.425 -2.157 -22.579 1.00 79.62 83 ALA A O 1
ATOM 656 N N . ARG A 1 84 ? 17.362 -3.045 -22.375 1.00 79.56 84 ARG A N 1
ATOM 657 C CA . ARG A 1 84 ? 17.409 -3.816 -23.627 1.00 79.56 84 ARG A CA 1
ATOM 658 C C . ARG A 1 84 ? 17.376 -2.907 -24.847 1.00 79.56 84 ARG A C 1
ATOM 660 O O . ARG A 1 84 ? 18.222 -3.067 -25.712 1.00 79.56 84 ARG A O 1
ATOM 667 N N . GLU A 1 85 ? 16.492 -1.912 -24.872 1.00 82.69 85 GLU A N 1
ATOM 668 C CA . GLU A 1 85 ? 16.434 -0.937 -25.971 1.00 82.69 85 GLU A CA 1
ATOM 669 C C . GLU A 1 85 ? 17.775 -0.216 -26.171 1.00 82.69 85 GLU A C 1
ATOM 671 O O . GLU A 1 85 ? 18.273 -0.116 -27.292 1.00 82.69 85 GLU A O 1
ATOM 676 N N . ILE A 1 86 ? 18.401 0.236 -25.078 1.00 82.69 86 ILE A N 1
ATOM 677 C CA . ILE A 1 86 ? 19.724 0.875 -25.124 1.00 82.69 86 ILE A CA 1
ATOM 678 C C . ILE A 1 86 ? 20.788 -0.113 -25.616 1.00 82.69 86 ILE A C 1
ATOM 680 O O . ILE A 1 86 ? 21.619 0.245 -26.450 1.00 82.69 86 ILE A O 1
ATOM 684 N N . HIS A 1 87 ? 20.776 -1.351 -25.117 1.00 82.56 87 HIS A N 1
ATOM 685 C CA . HIS A 1 87 ? 21.719 -2.378 -25.551 1.00 82.56 87 HIS A CA 1
ATOM 686 C C . HIS A 1 87 ? 21.600 -2.655 -27.051 1.00 82.56 87 HIS A C 1
ATOM 688 O O . HIS A 1 87 ? 22.613 -2.661 -27.741 1.00 82.56 87 HIS A O 1
ATOM 694 N N . ASP A 1 88 ? 20.389 -2.847 -27.563 1.00 82.44 88 ASP A N 1
ATOM 695 C CA . ASP A 1 88 ? 20.158 -3.191 -28.968 1.00 82.44 88 ASP A CA 1
ATOM 696 C C . ASP A 1 88 ? 20.557 -2.047 -29.904 1.00 82.44 88 ASP A C 1
ATOM 698 O O . ASP A 1 88 ? 21.079 -2.285 -30.992 1.00 82.44 88 ASP A O 1
ATOM 702 N N . ALA A 1 89 ? 20.397 -0.799 -29.453 1.00 85.38 89 ALA A N 1
ATOM 703 C CA . ALA A 1 89 ? 20.881 0.373 -30.173 1.00 85.38 89 ALA A CA 1
ATOM 704 C C . ALA A 1 89 ? 22.419 0.460 -30.203 1.00 85.38 89 ALA A C 1
ATOM 706 O O . ALA A 1 89 ? 22.994 0.829 -31.227 1.00 85.38 89 ALA A O 1
ATOM 707 N N . LEU A 1 90 ? 23.093 0.130 -29.095 1.00 85.06 90 LEU A N 1
ATOM 708 C CA . LEU A 1 90 ? 24.557 0.198 -28.984 1.00 85.06 90 LEU A CA 1
ATOM 709 C C . LEU A 1 90 ? 25.266 -1.023 -29.590 1.00 85.06 90 LEU A C 1
ATOM 711 O O . LEU A 1 90 ? 26.405 -0.918 -30.045 1.00 85.06 90 LEU A O 1
ATOM 715 N N . TYR A 1 91 ? 24.602 -2.177 -29.602 1.00 83.44 91 TYR A N 1
ATOM 716 C CA . TYR A 1 91 ? 25.174 -3.471 -29.961 1.00 83.44 91 TYR A CA 1
ATOM 717 C C . TYR A 1 91 ? 24.237 -4.277 -30.879 1.00 83.44 91 TYR A C 1
ATOM 719 O O . TYR A 1 91 ? 23.825 -5.379 -30.522 1.00 83.44 91 TYR A O 1
ATOM 727 N N . PRO A 1 92 ? 23.944 -3.794 -32.099 1.00 79.00 92 PRO A N 1
ATOM 728 C CA . PRO A 1 92 ? 22.907 -4.366 -32.969 1.00 79.00 92 PRO A CA 1
ATOM 729 C C . PRO A 1 92 ? 23.163 -5.813 -33.424 1.00 79.00 92 PRO A C 1
ATOM 731 O O . PRO A 1 92 ? 22.239 -6.498 -33.852 1.00 79.00 92 PRO A O 1
ATOM 734 N N . ASN A 1 93 ? 24.407 -6.296 -33.326 1.00 86.50 93 ASN A N 1
ATOM 735 C CA . ASN A 1 93 ? 24.787 -7.671 -33.671 1.00 86.50 93 ASN A CA 1
ATOM 736 C C . ASN A 1 93 ? 24.925 -8.593 -32.444 1.00 86.50 93 ASN A C 1
ATOM 738 O O . ASN A 1 93 ? 25.314 -9.753 -32.593 1.00 86.50 93 ASN A O 1
ATOM 742 N N . HIS A 1 94 ? 24.653 -8.097 -31.234 1.00 76.44 94 HIS A N 1
ATOM 743 C CA . HIS A 1 94 ? 24.696 -8.880 -30.003 1.00 76.44 94 HIS A CA 1
ATOM 744 C C . HIS A 1 94 ? 23.280 -9.090 -29.468 1.00 76.44 94 HIS A C 1
ATOM 746 O O . HIS A 1 94 ? 22.474 -8.167 -29.429 1.00 76.44 94 HIS A O 1
ATOM 752 N N . LEU A 1 95 ? 22.980 -10.311 -29.025 1.00 75.50 95 LEU A N 1
ATOM 753 C CA . LEU A 1 95 ? 21.698 -10.615 -28.391 1.00 75.50 95 LEU A CA 1
ATOM 754 C C . LEU A 1 95 ? 21.565 -9.852 -27.068 1.00 75.50 95 LEU A C 1
ATOM 756 O O . LEU A 1 95 ? 22.495 -9.850 -26.258 1.00 75.50 95 LEU A O 1
ATOM 760 N N . SER A 1 96 ? 20.399 -9.251 -26.828 1.00 69.88 96 SER A N 1
ATOM 761 C CA . SER A 1 96 ? 20.141 -8.500 -25.602 1.00 69.88 96 SER A CA 1
ATOM 762 C C . SER A 1 96 ? 20.164 -9.416 -24.376 1.00 69.88 96 SER A C 1
ATOM 764 O O . SER A 1 96 ? 19.540 -10.485 -24.376 1.00 69.88 96 SER A O 1
ATOM 766 N N . PRO A 1 97 ? 20.812 -8.997 -23.278 1.00 67.69 97 PRO A N 1
ATOM 767 C CA . PRO A 1 97 ? 20.811 -9.777 -22.054 1.00 67.69 97 PRO A CA 1
ATOM 768 C C . PRO A 1 97 ? 19.394 -9.895 -21.474 1.00 67.69 97 PRO A C 1
ATOM 770 O O . PRO A 1 97 ? 18.717 -8.903 -21.201 1.00 67.69 97 PRO A O 1
ATOM 773 N N . HIS A 1 98 ? 18.949 -11.128 -21.231 1.00 61.56 98 HIS A N 1
ATOM 774 C CA . HIS A 1 98 ? 17.749 -11.409 -20.445 1.00 61.56 98 HIS A CA 1
ATOM 775 C C . HIS A 1 98 ? 18.091 -11.364 -18.954 1.00 61.56 98 HIS A C 1
ATOM 777 O O . HIS A 1 98 ? 18.439 -12.378 -18.349 1.00 61.56 98 HIS A O 1
ATOM 783 N N . ARG A 1 99 ? 18.007 -10.176 -18.343 1.00 59.91 99 ARG A N 1
ATOM 784 C CA . ARG A 1 99 ? 17.992 -10.074 -16.880 1.00 59.91 99 ARG A CA 1
ATOM 785 C C . ARG A 1 99 ? 16.594 -10.409 -16.373 1.00 59.91 99 ARG A C 1
ATOM 787 O O . ARG A 1 99 ? 15.624 -9.756 -16.746 1.00 59.91 99 ARG A O 1
ATOM 794 N N . LEU A 1 100 ? 16.507 -11.433 -15.531 1.00 55.56 100 LEU A N 1
ATOM 795 C CA . LEU A 1 100 ? 15.319 -11.669 -14.718 1.00 55.56 100 LEU A CA 1
ATOM 796 C C . LEU A 1 100 ? 15.270 -10.601 -13.614 1.00 55.56 100 LEU A C 1
ATOM 798 O O . LEU A 1 100 ? 16.335 -10.239 -13.102 1.00 55.56 100 LEU A O 1
ATOM 802 N N . PRO A 1 101 ? 14.079 -10.100 -13.239 1.00 54.38 101 PRO A N 1
ATOM 803 C CA . PRO A 1 101 ? 13.951 -9.203 -12.100 1.00 54.38 101 PRO A CA 1
ATOM 804 C C . PRO A 1 101 ? 14.536 -9.905 -10.873 1.00 54.38 101 PRO A C 1
ATOM 806 O O . PRO A 1 101 ? 14.160 -11.031 -10.537 1.00 54.38 101 PRO A O 1
ATOM 809 N N . THR A 1 102 ? 15.532 -9.287 -10.246 1.00 52.34 102 THR A N 1
ATOM 810 C CA . THR A 1 102 ? 16.147 -9.846 -9.045 1.00 52.34 102 THR A CA 1
ATOM 811 C C . THR A 1 102 ? 15.111 -9.831 -7.930 1.00 52.34 102 THR A C 1
ATOM 813 O O . THR A 1 102 ? 14.608 -8.766 -7.581 1.00 52.34 102 THR A O 1
ATOM 816 N N . ASN A 1 103 ? 14.812 -10.999 -7.356 1.00 46.41 103 ASN A N 1
ATOM 817 C CA . ASN A 1 103 ? 13.929 -11.198 -6.199 1.00 46.41 103 ASN A CA 1
ATOM 818 C C . ASN A 1 103 ? 14.498 -10.575 -4.902 1.00 46.41 103 ASN A C 1
ATOM 820 O O . ASN A 1 103 ? 14.528 -11.214 -3.853 1.00 46.41 103 ASN A O 1
ATOM 824 N N . ASN A 1 104 ? 14.943 -9.320 -4.935 1.00 45.62 104 ASN A N 1
ATOM 825 C CA . ASN A 1 104 ? 15.370 -8.571 -3.757 1.00 45.62 104 ASN A CA 1
ATOM 826 C C . ASN A 1 104 ? 14.133 -8.065 -3.010 1.00 45.62 104 ASN A C 1
ATOM 828 O O . ASN A 1 104 ? 13.932 -6.860 -2.859 1.00 45.62 104 ASN A O 1
ATOM 832 N N . HIS A 1 105 ? 13.238 -8.969 -2.606 1.00 46.44 105 HIS A N 1
ATOM 833 C CA . HIS A 1 105 ? 12.125 -8.629 -1.727 1.00 46.44 105 HIS A CA 1
ATOM 834 C C . HIS A 1 105 ? 12.687 -7.992 -0.448 1.00 46.44 105 HIS A C 1
ATOM 836 O O . HIS A 1 105 ? 13.556 -8.591 0.182 1.00 46.44 105 HIS A O 1
ATOM 842 N N . PRO A 1 106 ? 12.218 -6.800 -0.043 1.00 45.81 106 PRO A N 1
ATOM 843 C CA . PRO A 1 106 ? 12.543 -6.293 1.274 1.00 45.81 106 PRO A CA 1
ATOM 844 C C . PRO A 1 106 ? 11.897 -7.257 2.270 1.00 45.81 106 PRO A C 1
ATOM 846 O O . PRO A 1 106 ? 10.700 -7.549 2.191 1.00 45.81 106 PRO A O 1
ATOM 849 N N . GLU A 1 107 ? 12.721 -7.833 3.139 1.00 46.09 107 GLU A N 1
ATOM 850 C CA . GLU A 1 107 ? 12.297 -8.825 4.117 1.00 46.09 107 GLU A CA 1
ATOM 851 C C . GLU A 1 107 ? 11.105 -8.311 4.943 1.00 46.09 107 GLU A C 1
ATOM 853 O O . GLU A 1 107 ? 11.027 -7.144 5.331 1.00 46.09 107 GLU A O 1
ATOM 858 N N . ARG A 1 108 ? 10.156 -9.217 5.202 1.00 45.78 108 ARG A N 1
ATOM 859 C CA . ARG A 1 108 ? 8.811 -9.021 5.783 1.00 45.78 108 ARG A CA 1
ATOM 860 C C . ARG A 1 108 ? 8.747 -8.408 7.206 1.00 45.78 108 ARG A C 1
ATOM 862 O O . ARG A 1 108 ? 7.704 -8.512 7.845 1.00 45.78 108 ARG A O 1
ATOM 869 N N . GLY A 1 109 ? 9.807 -7.787 7.726 1.00 41.19 109 GLY A N 1
ATOM 870 C CA . GLY A 1 109 ? 9.949 -7.453 9.153 1.00 41.19 109 GLY A CA 1
ATOM 871 C C . GLY A 1 109 ? 9.921 -5.972 9.557 1.00 41.19 109 GLY A C 1
ATOM 872 O O . GLY A 1 109 ? 9.960 -5.693 10.751 1.00 41.19 109 GLY A O 1
ATOM 873 N N . GLY A 1 110 ? 9.879 -5.014 8.625 1.00 43.75 110 GLY A N 1
ATOM 874 C CA . GLY A 1 110 ? 9.987 -3.584 8.961 1.00 43.75 110 GLY A CA 1
ATOM 875 C C . GLY A 1 110 ? 8.654 -2.907 9.333 1.00 43.75 110 GLY A C 1
ATOM 876 O O . GLY A 1 110 ? 7.631 -3.205 8.706 1.00 43.75 110 GLY A O 1
ATOM 877 N N . PRO A 1 111 ? 8.630 -1.962 10.300 1.00 43.16 111 PRO A N 1
ATOM 878 C CA . PRO A 1 111 ? 7.479 -1.080 10.495 1.00 43.16 111 PRO A CA 1
ATOM 879 C C . PRO A 1 111 ? 7.230 -0.254 9.224 1.00 43.16 111 PRO A C 1
ATOM 881 O O . PRO A 1 111 ? 8.171 0.110 8.522 1.00 43.16 111 PRO A O 1
ATOM 884 N N . ILE A 1 112 ? 5.964 0.054 8.930 1.00 49.91 112 ILE A N 1
ATOM 885 C CA . ILE A 1 112 ? 5.502 0.748 7.708 1.00 49.91 112 ILE A CA 1
ATOM 886 C C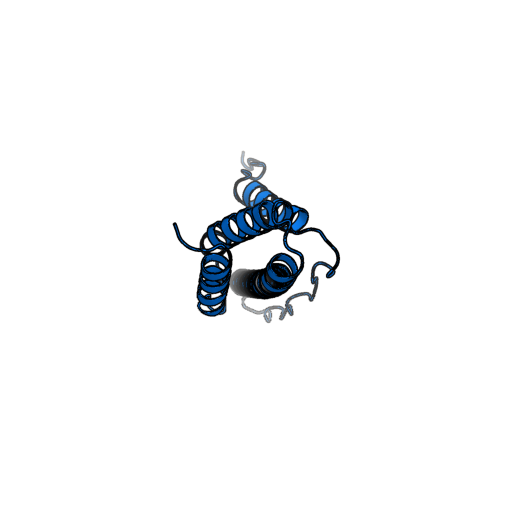 . ILE A 1 112 ? 6.236 2.084 7.481 1.00 49.91 112 ILE A C 1
ATOM 888 O O . ILE A 1 112 ? 6.505 2.449 6.338 1.00 49.91 112 ILE A O 1
ATOM 892 N N . ASN A 1 113 ? 6.696 2.738 8.556 1.00 50.22 113 ASN A N 1
ATOM 893 C CA . ASN A 1 113 ? 7.559 3.921 8.487 1.00 50.22 113 ASN A CA 1
ATOM 894 C C . ASN A 1 113 ? 8.857 3.695 7.697 1.00 50.22 113 ASN A C 1
ATOM 896 O O . ASN A 1 113 ? 9.312 4.618 7.037 1.00 50.22 113 ASN A O 1
ATOM 900 N N . ALA A 1 114 ? 9.435 2.491 7.687 1.00 47.12 114 ALA A N 1
ATOM 901 C CA . ALA A 1 114 ? 10.616 2.186 6.876 1.00 47.12 114 ALA A CA 1
ATOM 902 C C . ALA A 1 114 ? 10.302 2.167 5.369 1.00 47.12 114 ALA A C 1
ATOM 904 O O . ALA A 1 114 ? 11.144 2.554 4.565 1.00 47.12 114 ALA A O 1
ATOM 905 N N . PHE A 1 115 ? 9.085 1.767 4.992 1.00 50.34 115 PHE A N 1
ATOM 906 C CA . PHE A 1 115 ? 8.630 1.738 3.601 1.00 50.34 115 PHE A CA 1
ATOM 907 C C . PHE A 1 115 ? 8.218 3.127 3.106 1.00 50.34 115 PHE A C 1
ATOM 909 O O . PHE A 1 115 ? 8.593 3.509 2.002 1.00 50.34 115 PHE A O 1
ATOM 916 N N . ALA A 1 116 ? 7.542 3.918 3.945 1.00 48.44 116 ALA A N 1
ATOM 917 C CA . ALA A 1 116 ? 7.271 5.329 3.662 1.00 48.44 116 ALA A CA 1
ATOM 918 C C . ALA A 1 116 ? 8.572 6.154 3.567 1.00 48.44 116 ALA A C 1
ATOM 920 O O . ALA A 1 116 ? 8.711 6.990 2.675 1.00 48.44 116 ALA A O 1
ATOM 921 N N . LEU A 1 117 ? 9.568 5.876 4.424 1.00 48.09 117 LEU A N 1
ATOM 922 C CA . LEU A 1 117 ? 10.912 6.453 4.295 1.00 48.09 117 LEU A CA 1
ATOM 923 C C . LEU A 1 117 ? 11.638 5.979 3.028 1.00 48.09 117 LEU A C 1
ATOM 925 O O . LEU A 1 117 ? 12.345 6.779 2.426 1.00 48.09 117 LEU A O 1
ATOM 929 N N . ALA A 1 118 ? 11.479 4.718 2.612 1.00 52.22 118 ALA A N 1
ATOM 930 C CA . ALA A 1 118 ? 12.090 4.203 1.385 1.00 52.22 118 ALA A CA 1
ATOM 931 C C . ALA A 1 118 ? 11.493 4.854 0.128 1.00 52.22 118 ALA A C 1
ATOM 933 O O . ALA A 1 118 ? 12.253 5.328 -0.707 1.00 52.22 118 ALA A O 1
ATOM 934 N N . ALA A 1 119 ? 10.165 4.981 0.042 1.00 50.22 119 ALA A N 1
ATOM 935 C CA . ALA A 1 119 ? 9.494 5.674 -1.060 1.00 50.22 119 ALA A CA 1
ATOM 936 C C . ALA A 1 119 ? 9.875 7.167 -1.122 1.00 50.22 119 ALA A C 1
ATOM 938 O O . ALA A 1 119 ? 10.104 7.718 -2.198 1.00 50.22 119 ALA A O 1
ATOM 939 N N . ARG A 1 120 ? 10.022 7.821 0.042 1.00 48.38 120 ARG A N 1
ATOM 940 C CA . ARG A 1 120 ? 10.525 9.201 0.134 1.00 48.38 120 ARG A CA 1
ATOM 941 C C . ARG A 1 120 ? 11.988 9.320 -0.311 1.00 48.38 120 ARG A C 1
ATOM 943 O O . ARG A 1 120 ? 12.338 10.299 -0.960 1.00 48.38 120 ARG A O 1
ATOM 950 N N . ARG A 1 121 ? 12.823 8.325 -0.001 1.00 47.28 121 ARG A N 1
ATOM 951 C CA . ARG A 1 121 ? 14.242 8.274 -0.387 1.00 47.28 121 ARG A CA 1
ATOM 952 C C . ARG A 1 121 ? 14.439 7.972 -1.876 1.00 47.28 121 ARG A C 1
ATOM 954 O O . ARG A 1 121 ? 15.290 8.599 -2.490 1.00 47.28 121 ARG A O 1
ATOM 961 N N . GLU A 1 122 ? 13.632 7.088 -2.464 1.00 49.25 122 GLU A N 1
ATOM 962 C CA . GLU A 1 122 ? 13.590 6.847 -3.918 1.00 49.25 122 GLU A CA 1
ATOM 963 C C . GLU A 1 122 ? 13.175 8.113 -4.678 1.00 49.25 122 GLU A C 1
ATOM 965 O O . GLU A 1 122 ? 13.772 8.450 -5.698 1.00 49.25 122 GLU A O 1
ATOM 970 N N . ARG A 1 123 ? 12.204 8.869 -4.149 1.00 49.25 123 ARG A N 1
ATOM 971 C CA . ARG A 1 123 ? 11.801 10.166 -4.708 1.00 49.25 123 ARG A CA 1
ATOM 972 C C . ARG A 1 123 ? 12.916 11.213 -4.601 1.00 49.2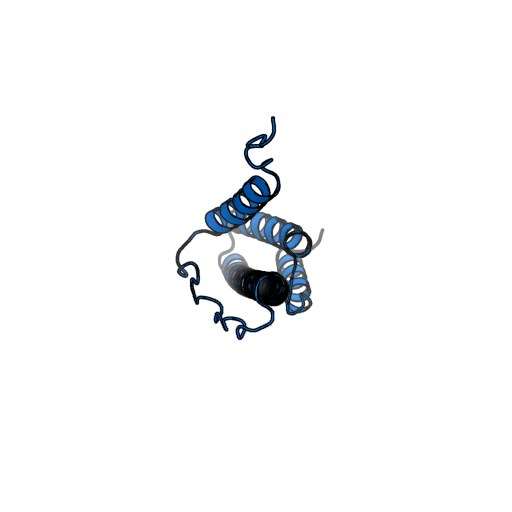5 123 ARG A C 1
ATOM 974 O O . ARG A 1 123 ? 13.179 11.906 -5.575 1.00 49.25 123 ARG A O 1
ATOM 981 N N . GLU A 1 124 ? 13.627 11.274 -3.474 1.00 46.81 124 GLU A N 1
ATOM 982 C CA . GLU A 1 124 ? 14.818 12.125 -3.302 1.00 46.81 124 GLU A CA 1
ATOM 983 C C . GLU A 1 124 ? 16.002 11.713 -4.192 1.00 46.81 124 GLU A C 1
ATOM 985 O O . GLU A 1 124 ? 16.783 12.578 -4.578 1.00 46.81 124 GLU A O 1
ATOM 990 N N . GLU A 1 125 ? 16.164 10.429 -4.527 1.00 49.31 125 GLU A N 1
ATOM 991 C CA . GLU A 1 125 ? 17.200 9.950 -5.456 1.00 49.31 125 GLU A CA 1
ATOM 992 C C . GLU A 1 125 ? 16.846 10.226 -6.923 1.00 49.31 125 GLU A C 1
ATOM 994 O O . GLU A 1 125 ? 17.735 10.582 -7.694 1.00 49.31 125 GLU A O 1
ATOM 999 N N . LEU A 1 126 ? 15.566 10.138 -7.298 1.00 44.38 126 LEU A N 1
ATOM 1000 C CA . LEU A 1 126 ? 15.069 10.492 -8.634 1.00 44.38 126 LEU A CA 1
ATOM 1001 C C . LEU A 1 126 ? 15.014 12.010 -8.872 1.00 44.38 126 LEU A C 1
ATOM 1003 O O . LEU A 1 126 ? 15.226 12.463 -9.995 1.00 44.38 126 LEU A O 1
ATOM 1007 N N . GLU A 1 127 ? 14.742 12.798 -7.829 1.00 45.06 127 GLU A N 1
ATOM 1008 C CA . GLU A 1 127 ? 14.751 14.268 -7.869 1.00 45.06 127 GLU A CA 1
ATOM 1009 C C . GLU A 1 127 ? 16.141 14.857 -7.586 1.00 45.06 127 GLU A C 1
ATOM 1011 O O . GLU A 1 127 ? 16.344 16.063 -7.754 1.00 45.06 127 GLU A O 1
ATOM 1016 N N . ARG A 1 128 ? 17.125 14.035 -7.189 1.00 40.69 128 ARG A N 1
ATOM 1017 C CA . ARG A 1 128 ? 18.507 14.490 -7.047 1.00 40.69 128 ARG A CA 1
ATOM 1018 C C . ARG A 1 128 ? 19.025 14.834 -8.442 1.00 40.69 128 ARG A C 1
ATOM 1020 O O . ARG A 1 128 ? 19.152 13.929 -9.269 1.00 40.69 128 ARG A O 1
ATOM 1027 N N . PRO A 1 129 ? 19.387 16.096 -8.732 1.00 43.09 129 PRO A N 1
ATOM 1028 C CA . PRO A 1 129 ? 20.198 16.356 -9.905 1.00 43.09 129 PRO A CA 1
ATOM 1029 C C . PRO A 1 129 ? 21.478 15.539 -9.721 1.00 43.09 129 PRO A C 1
ATOM 1031 O O . PRO A 1 129 ? 22.244 15.772 -8.781 1.00 43.09 129 PRO A O 1
ATOM 1034 N N . GLY A 1 130 ? 21.663 14.521 -10.567 1.00 48.81 130 GLY A N 1
ATOM 1035 C CA . GLY A 1 130 ? 22.916 13.781 -10.624 1.00 48.81 130 GLY A CA 1
ATOM 1036 C C . GLY A 1 130 ? 24.068 14.779 -10.759 1.00 48.81 130 GLY A C 1
ATOM 1037 O O . GLY A 1 130 ? 23.863 15.850 -11.345 1.00 48.81 130 GLY A O 1
ATOM 1038 N N . PRO A 1 131 ? 25.253 14.493 -10.190 1.00 40.91 131 PRO A N 1
ATOM 1039 C CA . PRO A 1 131 ? 26.390 15.380 -10.347 1.00 40.91 131 PRO A CA 1
ATOM 1040 C C . PRO A 1 131 ? 26.618 15.567 -11.847 1.00 40.91 131 PRO A C 1
ATOM 1042 O O . PRO A 1 131 ? 26.910 14.620 -12.574 1.00 40.91 131 PRO A O 1
ATOM 1045 N N . TRP A 1 132 ? 26.382 16.792 -12.309 1.00 40.62 132 TRP A N 1
ATOM 1046 C CA . TRP A 1 132 ? 26.773 17.245 -13.631 1.00 40.62 132 TRP A CA 1
ATOM 1047 C C . TRP A 1 132 ? 28.305 17.211 -13.664 1.00 40.62 132 TRP A C 1
ATOM 1049 O O . TRP A 1 132 ? 28.956 18.197 -13.328 1.00 40.62 132 TRP A O 1
ATOM 1059 N N . ASP A 1 133 ? 28.888 16.070 -14.034 1.00 46.25 133 ASP A N 1
ATOM 1060 C CA . ASP A 1 133 ? 30.268 16.019 -14.513 1.00 46.25 133 ASP A CA 1
ATOM 1061 C C . ASP A 1 133 ? 30.247 16.582 -15.930 1.00 46.25 133 ASP A C 1
ATOM 1063 O O . ASP A 1 133 ? 30.032 15.882 -16.921 1.00 46.25 133 ASP A O 1
ATOM 1067 N N . GLY A 1 134 ? 30.374 17.907 -15.999 1.00 35.62 134 GLY A N 1
ATOM 1068 C CA . GLY A 1 134 ? 30.558 18.631 -17.243 1.00 35.62 134 GLY A CA 1
ATOM 1069 C C . GLY A 1 134 ?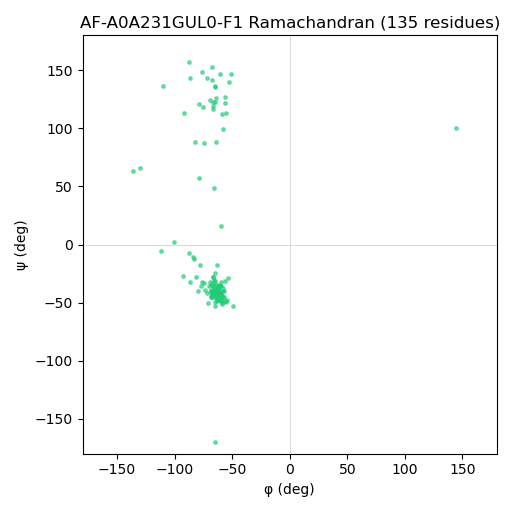 31.803 18.119 -17.959 1.00 35.62 134 GLY A C 1
ATOM 1070 O O . GLY A 1 134 ? 32.917 18.524 -17.639 1.00 35.62 134 GLY A O 1
ATOM 1071 N N . PHE A 1 135 ? 31.603 17.247 -18.942 1.00 40.16 135 PHE A N 1
ATOM 1072 C CA . PHE A 1 135 ? 32.582 16.979 -19.983 1.00 40.16 135 PHE A CA 1
ATOM 1073 C C . PHE A 1 135 ? 32.317 17.909 -21.165 1.00 40.16 135 PHE A C 1
ATOM 1075 O O . PHE A 1 135 ? 31.265 17.821 -21.794 1.00 40.16 135 PHE A O 1
ATOM 1082 N N . ASP A 1 136 ? 33.270 18.818 -21.386 1.00 43.09 136 ASP A N 1
ATOM 1083 C CA . ASP A 1 136 ? 33.898 19.174 -22.673 1.00 43.09 136 ASP A CA 1
ATOM 1084 C C . ASP A 1 136 ? 34.220 20.675 -22.766 1.00 43.09 136 ASP A C 1
ATOM 1086 O O . ASP A 1 136 ? 33.355 21.490 -23.087 1.00 43.09 136 ASP A O 1
ATOM 1090 N N . ARG A 1 137 ? 35.489 21.041 -22.529 1.00 38.84 137 ARG A N 1
ATOM 1091 C CA . ARG A 1 137 ? 36.527 21.339 -23.549 1.00 38.84 137 ARG A CA 1
ATOM 1092 C C . ARG A 1 137 ? 37.606 22.283 -23.031 1.00 38.84 137 ARG A C 1
ATOM 1094 O O . ARG A 1 137 ? 37.260 23.325 -22.438 1.00 38.84 137 ARG A O 1
#

Radius of gyration: 20.35 Å; Cα contacts (8 Å, |Δi|>4): 75; chains: 1; bounding box: 56×33×58 Å